Protein AF-G7CKK4-F1 (afdb_monomer_lite)

Foldseek 3Di:
DPPCPQDLFDPVDPPPSPPCSVVPPCQLVVLVVLLVLLVVLVVVLVVCVVVVVVVVNVVSNVSSVVSNVVSVVSNVVVVVVVVVSVVVVCVVCVVVVVVVVD

Secondary structure (DSSP, 8-state):
---TTS--S-TT-SS-TTTTHHHH-GGGHHHHHHHHHHHHHHHHHHHHHHTT-HHHHHHHHHHHHHHHHHHHHHHHHHHHHHHHHHHHHHHHHHHHHHHS--

pLDDT: mean 76.61, std 17.32, range [37.5, 97.38]

InterPro domains:
  IPR049606 UsfY-like [NF041247] (7-100)

Structure (mmCIF, N/CA/C/O backbone):
data_AF-G7CKK4-F1
#
_entry.id   AF-G7CKK4-F1
#
loop_
_atom_site.group_PDB
_atom_site.id
_atom_site.type_symbol
_atom_site.label_atom_id
_atom_site.label_alt_id
_atom_site.label_comp_id
_atom_site.label_asym_id
_atom_site.label_entity_id
_atom_site.label_seq_id
_atom_site.pdbx_PDB_ins_code
_atom_site.Cartn_x
_atom_site.Cartn_y
_atom_site.Cartn_z
_atom_site.occupancy
_atom_site.B_iso_or_equiv
_atom_site.auth_seq_id
_atom_site.auth_comp_id
_atom_site.auth_asym_id
_atom_site.auth_atom_id
_atom_site.pdbx_PDB_model_num
ATOM 1 N N . MET A 1 1 ? 9.879 15.897 -25.647 1.00 37.50 1 MET A N 1
ATOM 2 C CA . MET A 1 1 ? 10.727 14.718 -25.370 1.00 37.50 1 MET A CA 1
ATOM 3 C C . MET A 1 1 ? 9.809 13.539 -25.049 1.00 37.50 1 MET A C 1
ATOM 5 O O . MET A 1 1 ? 9.247 13.514 -23.969 1.00 37.50 1 MET A O 1
ATOM 9 N N . LYS A 1 2 ? 9.532 12.649 -26.016 1.00 37.69 2 LYS A N 1
ATOM 10 C CA . LYS A 1 2 ? 8.524 11.561 -25.913 1.00 37.69 2 LYS A CA 1
ATOM 11 C C . LYS A 1 2 ? 9.118 10.151 -26.141 1.00 37.69 2 LYS A C 1
ATOM 13 O O . LYS A 1 2 ? 8.385 9.228 -26.463 1.00 37.69 2 LYS A O 1
ATOM 18 N N . GLY A 1 3 ? 10.439 9.993 -26.014 1.00 42.59 3 GLY A N 1
ATOM 19 C CA . GLY A 1 3 ? 11.146 8.744 -26.353 1.00 42.59 3 GLY A CA 1
ATOM 20 C C . GLY A 1 3 ? 11.676 7.928 -25.168 1.00 42.59 3 GLY A C 1
ATOM 21 O O . GLY A 1 3 ? 11.904 6.739 -25.326 1.00 42.59 3 GLY A O 1
ATOM 22 N N . ALA A 1 4 ? 11.823 8.526 -23.981 1.00 49.44 4 ALA A N 1
ATOM 23 C CA . ALA A 1 4 ? 12.499 7.901 -22.834 1.00 49.44 4 ALA A CA 1
ATOM 24 C C . ALA A 1 4 ? 11.637 6.899 -22.038 1.00 49.44 4 ALA A C 1
ATOM 26 O O . ALA A 1 4 ? 12.056 6.421 -20.997 1.00 49.44 4 ALA A O 1
ATOM 27 N N . HIS A 1 5 ? 10.415 6.605 -22.488 1.00 50.97 5 HIS A N 1
ATOM 28 C CA . HIS A 1 5 ? 9.494 5.723 -21.760 1.00 50.97 5 HIS A CA 1
ATOM 29 C C . HIS A 1 5 ? 9.522 4.269 -22.256 1.00 50.97 5 HIS A C 1
ATOM 31 O O . HIS A 1 5 ? 8.785 3.434 -21.745 1.00 50.97 5 HIS A O 1
ATOM 37 N N . ARG A 1 6 ? 10.312 3.968 -23.295 1.00 53.66 6 ARG A N 1
ATOM 38 C CA . ARG A 1 6 ? 10.304 2.651 -23.954 1.00 53.66 6 ARG A CA 1
ATOM 39 C C . ARG A 1 6 ? 11.579 1.839 -23.741 1.00 53.66 6 ARG A C 1
ATOM 41 O O . ARG A 1 6 ? 11.536 0.632 -23.939 1.00 53.66 6 ARG A O 1
ATOM 48 N N . ASP A 1 7 ? 12.663 2.489 -23.336 1.00 55.16 7 ASP A N 1
ATOM 49 C CA . ASP A 1 7 ? 13.934 1.850 -23.014 1.00 55.16 7 ASP A CA 1
ATOM 50 C C . ASP A 1 7 ? 14.345 2.298 -21.605 1.00 55.16 7 ASP A C 1
ATOM 52 O O . ASP A 1 7 ? 14.576 3.494 -21.404 1.00 55.16 7 ASP A O 1
ATOM 56 N N . PRO A 1 8 ? 14.328 1.396 -20.611 1.00 58.31 8 PRO A N 1
ATOM 57 C CA . PRO A 1 8 ? 14.599 1.753 -19.225 1.00 58.31 8 PRO A CA 1
ATOM 58 C C . PRO A 1 8 ? 16.109 1.898 -18.944 1.00 58.31 8 PRO A C 1
ATOM 60 O O . PRO A 1 8 ? 16.496 2.442 -17.911 1.00 58.31 8 PRO A O 1
ATOM 63 N N . ILE A 1 9 ? 16.967 1.499 -19.893 1.00 56.38 9 ILE A N 1
ATOM 64 C CA . ILE A 1 9 ? 18.422 1.526 -19.748 1.00 56.38 9 ILE A CA 1
ATOM 65 C C . ILE A 1 9 ? 19.006 2.667 -20.588 1.00 56.38 9 ILE A C 1
ATOM 67 O O . ILE A 1 9 ? 18.928 2.679 -21.815 1.00 56.38 9 ILE A O 1
ATOM 71 N N . ASP A 1 10 ? 19.674 3.619 -19.937 1.00 62.09 10 ASP A N 1
ATOM 72 C CA . ASP A 1 10 ? 20.433 4.659 -20.635 1.00 62.09 10 ASP A CA 1
ATOM 73 C C . ASP A 1 10 ? 21.802 4.112 -21.071 1.00 62.09 10 ASP A C 1
ATOM 75 O O . ASP A 1 10 ? 22.761 4.062 -20.298 1.00 62.09 10 ASP A O 1
ATOM 79 N N . HIS A 1 11 ? 21.894 3.709 -22.340 1.00 61.66 11 HIS A N 1
ATOM 80 C CA . HIS A 1 11 ? 23.101 3.133 -22.940 1.00 61.66 11 HIS A CA 1
ATOM 81 C C . HIS A 1 11 ? 24.227 4.166 -23.139 1.00 61.66 11 HIS A C 1
ATOM 83 O O . HIS A 1 11 ? 25.326 3.811 -23.566 1.00 61.66 11 HIS A O 1
ATOM 89 N N . SER A 1 12 ? 23.982 5.447 -22.834 1.00 64.75 12 SER A N 1
ATOM 90 C CA . SER A 1 12 ? 25.006 6.493 -22.894 1.00 64.75 12 SER A CA 1
ATOM 91 C C . SER A 1 12 ? 25.910 6.529 -21.653 1.00 64.75 12 SER A C 1
ATOM 93 O O . SER A 1 12 ? 27.002 7.099 -21.713 1.00 64.75 12 SER A O 1
ATOM 95 N N . ARG A 1 13 ? 25.504 5.894 -20.538 1.00 58.44 13 ARG A N 1
ATOM 96 C CA . ARG A 1 13 ? 26.275 5.849 -19.285 1.00 58.44 13 ARG A CA 1
ATOM 97 C C . ARG A 1 13 ? 26.844 4.458 -19.008 1.00 58.44 13 ARG A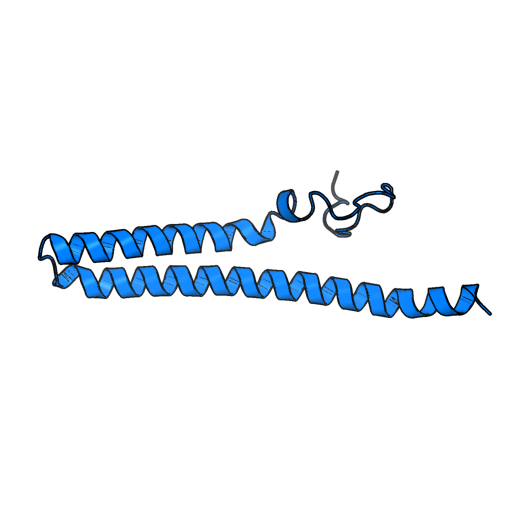 C 1
ATOM 99 O O . ARG A 1 13 ? 26.118 3.508 -18.745 1.00 58.44 13 ARG A O 1
ATOM 106 N N . THR A 1 14 ? 28.172 4.353 -18.998 1.00 63.62 14 THR A N 1
ATOM 107 C CA . THR A 1 14 ? 28.906 3.093 -18.766 1.00 63.62 14 THR A CA 1
ATOM 108 C C . THR A 1 14 ? 29.117 2.754 -17.287 1.00 63.62 14 THR A C 1
ATOM 110 O O . THR A 1 14 ? 29.508 1.635 -16.963 1.00 63.62 14 THR A O 1
ATOM 113 N N . THR A 1 15 ? 28.833 3.684 -16.372 1.00 58.97 15 THR A N 1
ATOM 114 C CA . THR A 1 15 ? 28.831 3.448 -14.924 1.00 58.97 15 THR A CA 1
ATOM 115 C C . THR A 1 15 ? 27.429 3.695 -14.372 1.00 58.97 15 THR A C 1
ATOM 117 O O . THR A 1 15 ? 26.826 4.735 -14.622 1.00 58.97 15 THR A O 1
ATOM 120 N N . LEU A 1 16 ? 26.896 2.719 -13.627 1.00 61.19 16 LEU A N 1
ATOM 121 C CA . LEU A 1 16 ? 25.562 2.768 -13.010 1.00 61.19 16 LEU A CA 1
ATOM 122 C C . LEU A 1 16 ? 24.397 3.064 -13.993 1.00 61.19 16 LEU A C 1
ATOM 124 O O . LEU A 1 16 ? 23.578 3.939 -13.706 1.00 61.19 16 LEU A O 1
ATOM 128 N N . PRO A 1 17 ? 24.241 2.309 -15.101 1.00 59.88 17 PRO A N 1
ATOM 129 C CA . PRO A 1 17 ? 23.145 2.505 -16.068 1.00 59.88 17 PRO A CA 1
ATOM 130 C C . PRO A 1 17 ? 21.746 2.331 -15.453 1.00 59.88 17 PRO A C 1
ATOM 132 O O . PRO A 1 17 ? 20.752 2.764 -16.023 1.00 59.88 17 PRO A O 1
ATOM 135 N N . ARG A 1 18 ? 21.685 1.718 -14.263 1.00 56.88 18 ARG A N 1
ATOM 136 C CA . ARG A 1 18 ? 20.467 1.449 -13.496 1.00 56.88 18 ARG A CA 1
ATOM 137 C C . ARG A 1 18 ? 20.202 2.436 -12.354 1.00 56.88 18 ARG A C 1
ATOM 139 O O . ARG A 1 18 ? 19.188 2.335 -11.665 1.00 56.88 18 ARG A O 1
ATOM 146 N N . ALA A 1 19 ? 21.116 3.373 -12.089 1.00 58.06 19 ALA A N 1
ATOM 147 C CA . ALA A 1 19 ? 20.930 4.330 -11.002 1.00 58.06 19 ALA A CA 1
ATOM 148 C C . ALA A 1 19 ? 19.885 5.383 -11.390 1.00 58.06 19 ALA A C 1
ATOM 150 O O . ALA A 1 19 ? 20.110 6.196 -12.281 1.00 58.06 19 ALA A O 1
ATOM 151 N N . GLY A 1 20 ? 18.749 5.378 -10.688 1.00 55.47 20 GLY A N 1
ATOM 152 C CA . GLY A 1 20 ? 17.653 6.332 -10.896 1.00 55.47 20 GLY A CA 1
ATOM 153 C C . GLY A 1 20 ? 16.439 5.769 -11.638 1.00 55.47 20 GLY A C 1
ATOM 154 O O . GLY A 1 20 ? 15.412 6.440 -11.672 1.00 55.47 20 GLY A O 1
ATOM 155 N N . GLU A 1 21 ? 16.506 4.529 -12.133 1.00 62.75 21 GLU A N 1
ATOM 156 C CA . GLU A 1 21 ? 15.374 3.823 -12.762 1.00 62.75 21 GLU A CA 1
ATOM 157 C C . GLU A 1 21 ? 14.160 3.796 -11.807 1.00 62.75 21 GLU A C 1
ATOM 159 O O . GLU A 1 21 ? 13.078 4.262 -12.147 1.00 62.75 21 GLU A O 1
ATOM 164 N N . SER A 1 22 ? 14.383 3.428 -10.537 1.00 55.97 22 SER A N 1
ATOM 165 C CA . SER A 1 22 ? 13.358 3.435 -9.476 1.00 55.97 22 SER A CA 1
ATOM 166 C C . SER A 1 22 ? 12.801 4.823 -9.121 1.00 55.97 22 SER A C 1
ATOM 168 O O . SER A 1 22 ? 11.765 4.891 -8.464 1.00 55.97 22 SER A O 1
ATOM 170 N N . LEU A 1 23 ? 13.495 5.915 -9.462 1.00 59.25 23 LEU A N 1
ATOM 171 C CA . LEU A 1 23 ? 13.064 7.286 -9.147 1.00 59.25 23 LEU A CA 1
ATOM 172 C C . LEU A 1 23 ? 12.229 7.870 -10.299 1.00 59.25 23 LEU A C 1
ATOM 174 O O . LEU A 1 23 ? 11.295 8.631 -10.069 1.00 59.25 23 LEU A O 1
ATOM 178 N N . ILE A 1 24 ? 12.539 7.487 -11.540 1.00 56.97 24 ILE A N 1
ATOM 179 C CA . ILE A 1 24 ? 11.825 7.938 -12.741 1.00 56.97 24 ILE A CA 1
ATOM 180 C C . ILE A 1 24 ? 10.580 7.080 -13.003 1.00 56.97 24 ILE A C 1
ATOM 182 O O . ILE A 1 24 ? 9.588 7.588 -13.537 1.00 56.97 24 ILE A O 1
ATOM 186 N N . ASP A 1 25 ? 10.599 5.804 -12.610 1.00 63.53 25 ASP A N 1
ATOM 187 C CA . ASP A 1 25 ? 9.504 4.882 -12.887 1.00 63.53 25 ASP A CA 1
ATOM 188 C C . ASP A 1 25 ? 8.270 5.192 -12.025 1.00 63.53 25 ASP A C 1
ATOM 190 O O . ASP A 1 25 ? 8.090 4.740 -10.892 1.00 63.53 25 ASP A O 1
ATOM 194 N N . THR A 1 26 ? 7.406 6.044 -12.578 1.00 63.91 26 THR A N 1
ATOM 195 C CA . THR A 1 26 ? 6.219 6.549 -11.881 1.00 63.91 26 THR A CA 1
ATOM 196 C C . THR A 1 26 ? 5.116 5.482 -11.791 1.00 63.91 26 THR A C 1
ATOM 198 O O . THR A 1 26 ? 4.132 5.642 -11.066 1.00 63.91 26 THR A O 1
ATOM 201 N N . LEU A 1 27 ? 5.272 4.360 -12.498 1.00 68.00 27 LEU A N 1
ATOM 202 C CA . LEU A 1 27 ? 4.231 3.349 -12.651 1.00 68.00 27 LEU A CA 1
ATOM 203 C C . LEU A 1 27 ? 3.945 2.583 -11.343 1.00 68.00 27 LEU A C 1
ATOM 205 O O . LEU A 1 27 ? 2.843 2.065 -11.159 1.00 68.00 27 LEU A O 1
ATOM 209 N N . TRP A 1 28 ? 4.878 2.612 -10.381 1.00 69.19 28 TRP A N 1
ATOM 210 C CA . TRP A 1 28 ? 4.735 1.977 -9.064 1.00 69.19 28 TRP A CA 1
ATOM 211 C C . TRP A 1 28 ? 4.088 2.843 -7.966 1.00 69.19 28 TRP A C 1
ATOM 213 O O . TRP A 1 28 ? 3.588 2.312 -6.969 1.00 69.19 28 TRP A O 1
ATOM 223 N N . PHE A 1 29 ? 4.034 4.166 -8.152 1.00 78.31 29 PHE A N 1
ATOM 224 C CA . PHE A 1 29 ? 3.464 5.111 -7.182 1.00 78.31 29 PHE A CA 1
ATOM 225 C C . PHE A 1 29 ? 2.009 4.841 -6.763 1.00 78.31 29 PHE A C 1
ATOM 227 O O . PHE A 1 29 ? 1.733 4.950 -5.565 1.00 78.31 29 PHE A O 1
ATOM 234 N N . PRO A 1 30 ? 1.059 4.476 -7.651 1.00 80.88 30 PRO A N 1
ATOM 235 C CA . PRO A 1 30 ? -0.323 4.253 -7.219 1.00 80.88 30 PRO A CA 1
ATOM 236 C C . PRO A 1 30 ? -0.446 3.087 -6.228 1.00 80.88 30 PRO A C 1
ATOM 238 O O . PRO A 1 30 ? -1.236 3.158 -5.288 1.00 80.88 30 PRO A O 1
ATOM 241 N N . GLY A 1 31 ? 0.373 2.042 -6.383 1.00 86.12 31 GLY A N 1
ATOM 242 C CA . GLY A 1 31 ? 0.419 0.930 -5.436 1.00 86.12 31 GLY A CA 1
ATOM 243 C C . GLY A 1 31 ? 0.961 1.343 -4.064 1.00 86.12 31 GLY A C 1
ATOM 244 O O . GLY A 1 31 ? 0.411 0.939 -3.040 1.00 86.12 31 GLY A O 1
ATOM 245 N N . LEU A 1 32 ? 1.976 2.214 -4.029 1.00 86.31 32 LEU A N 1
ATOM 246 C CA . LEU A 1 32 ? 2.517 2.774 -2.784 1.00 86.31 32 LEU A CA 1
ATOM 247 C C . LEU A 1 32 ? 1.497 3.644 -2.042 1.00 86.31 32 LEU A C 1
ATOM 249 O O . LEU A 1 32 ? 1.378 3.532 -0.823 1.00 86.31 32 LEU A O 1
ATOM 253 N N . ILE A 1 33 ? 0.726 4.465 -2.763 1.00 89.31 33 ILE A N 1
ATOM 254 C CA . ILE A 1 33 ? -0.350 5.277 -2.171 1.00 89.31 33 ILE A CA 1
ATOM 255 C C . ILE A 1 33 ? -1.397 4.375 -1.507 1.00 89.31 33 ILE A C 1
ATOM 257 O O . ILE A 1 33 ? -1.809 4.629 -0.377 1.00 89.31 33 ILE A O 1
ATOM 261 N N . LEU A 1 34 ? -1.799 3.294 -2.179 1.00 90.19 34 LEU A N 1
ATOM 262 C CA . LEU A 1 34 ? -2.757 2.331 -1.633 1.00 90.19 34 LEU A CA 1
ATOM 263 C C . LEU A 1 34 ? -2.232 1.627 -0.376 1.00 90.19 34 LEU A C 1
ATOM 265 O O . LEU A 1 34 ? -2.976 1.480 0.592 1.00 90.19 34 LEU A O 1
ATOM 269 N N . ILE A 1 35 ? -0.950 1.249 -0.352 1.00 90.62 35 ILE A N 1
ATOM 270 C CA . ILE A 1 35 ? -0.326 0.690 0.855 1.00 90.62 35 ILE A CA 1
ATOM 271 C C . ILE A 1 35 ? -0.299 1.722 1.986 1.00 90.62 35 ILE A C 1
ATOM 273 O O . ILE A 1 35 ? -0.654 1.383 3.113 1.00 90.62 35 ILE A O 1
ATOM 277 N N . ALA A 1 36 ? 0.060 2.978 1.707 1.00 93.38 36 ALA A N 1
ATOM 278 C CA . ALA A 1 36 ? 0.053 4.038 2.714 1.00 93.38 36 ALA A CA 1
ATOM 279 C C . ALA A 1 36 ? -1.348 4.236 3.324 1.00 93.38 36 ALA A C 1
ATOM 281 O O . ALA A 1 36 ? -1.483 4.326 4.544 1.00 93.38 36 ALA A O 1
ATOM 282 N N . LEU A 1 37 ? -2.401 4.218 2.499 1.00 95.12 37 LEU A N 1
ATOM 283 C CA . LEU A 1 37 ? -3.787 4.253 2.975 1.00 95.12 37 LEU A CA 1
ATOM 284 C C . LEU A 1 37 ? -4.147 3.017 3.815 1.00 95.12 37 LEU A C 1
ATOM 286 O O . LEU A 1 37 ? -4.828 3.147 4.831 1.00 95.12 37 LEU A O 1
ATOM 290 N N . GLY A 1 38 ? -3.658 1.834 3.438 1.00 92.62 38 GLY A N 1
ATOM 291 C CA . GLY A 1 38 ? -3.793 0.612 4.233 1.00 92.62 38 GLY A CA 1
ATOM 292 C C . GLY A 1 38 ? -3.171 0.732 5.629 1.00 92.62 38 GLY A C 1
ATOM 293 O O . GLY A 1 38 ? -3.803 0.367 6.619 1.00 92.62 38 GLY A O 1
ATOM 294 N N . VAL A 1 39 ? -1.974 1.321 5.728 1.00 95.69 39 VAL A N 1
ATOM 295 C CA . VAL A 1 39 ? -1.282 1.577 7.007 1.00 95.69 39 VAL A CA 1
ATOM 296 C C . VAL A 1 39 ? -2.061 2.564 7.879 1.00 95.69 39 VAL A C 1
ATOM 298 O O . VAL A 1 39 ? -2.228 2.324 9.076 1.00 95.69 39 VAL A O 1
ATOM 301 N N . ILE A 1 40 ? -2.593 3.640 7.290 1.00 97.00 40 ILE A N 1
ATOM 302 C CA . ILE A 1 40 ? -3.474 4.585 7.997 1.00 97.00 40 ILE A CA 1
ATOM 303 C C . ILE A 1 40 ? -4.727 3.861 8.511 1.00 97.00 40 ILE A C 1
ATOM 305 O O . ILE A 1 40 ? -5.133 4.058 9.656 1.00 97.00 40 ILE A O 1
ATOM 309 N N . GLY A 1 41 ? -5.304 2.974 7.698 1.00 94.25 41 GLY A N 1
ATOM 310 C CA . GLY A 1 41 ? -6.421 2.122 8.096 1.00 94.25 41 GLY A CA 1
ATOM 311 C C . GLY A 1 41 ? -6.084 1.219 9.284 1.00 94.25 41 GLY A C 1
ATOM 312 O O . GLY A 1 41 ? -6.874 1.125 10.218 1.00 94.25 41 GLY A O 1
ATOM 313 N N . LEU A 1 42 ? -4.889 0.622 9.315 1.00 93.56 42 LEU A N 1
ATOM 314 C CA . LEU A 1 42 ? -4.434 -0.189 10.447 1.00 93.56 42 LEU A CA 1
ATOM 315 C C . LEU A 1 42 ? -4.369 0.632 11.746 1.00 93.56 42 LEU A C 1
ATOM 317 O O . LEU A 1 42 ? -4.851 0.187 12.786 1.00 93.56 42 LEU A O 1
ATOM 321 N N . ALA A 1 43 ? -3.833 1.854 11.677 1.00 96.31 43 ALA A N 1
ATOM 322 C CA . ALA A 1 43 ? -3.819 2.771 12.816 1.00 96.31 43 ALA A CA 1
ATOM 323 C C . ALA A 1 43 ? -5.244 3.135 13.274 1.00 96.31 43 ALA A C 1
ATOM 325 O O . ALA A 1 43 ? -5.514 3.178 14.474 1.00 96.31 43 ALA A O 1
ATOM 326 N N . ALA A 1 44 ? -6.174 3.325 12.333 1.00 93.62 44 ALA A N 1
ATOM 327 C CA . ALA A 1 44 ? -7.578 3.591 12.636 1.00 93.62 44 ALA A CA 1
ATOM 328 C C . ALA A 1 44 ? -8.281 2.398 13.311 1.00 93.62 44 ALA A C 1
ATOM 330 O O . ALA A 1 44 ? -9.089 2.615 14.210 1.00 93.62 44 ALA A O 1
ATOM 331 N N . ILE A 1 45 ? -7.947 1.151 12.951 1.00 95.00 45 ILE A N 1
ATOM 332 C CA . ILE A 1 45 ? -8.451 -0.055 13.638 1.00 95.00 45 ILE A CA 1
ATOM 333 C C . ILE A 1 45 ? -7.989 -0.072 15.096 1.00 95.00 45 ILE A C 1
ATOM 335 O O . ILE A 1 45 ? -8.800 -0.283 15.997 1.00 95.00 45 ILE A O 1
ATOM 339 N N . VAL A 1 46 ? -6.693 0.171 15.328 1.00 96.06 46 VAL A N 1
ATOM 340 C CA . VAL A 1 46 ? -6.119 0.216 16.681 1.00 96.06 46 VAL A CA 1
ATOM 341 C C . VAL A 1 46 ? -6.786 1.315 17.505 1.00 96.06 46 VAL A C 1
ATOM 343 O O . VAL A 1 46 ? -7.178 1.070 18.644 1.00 96.06 46 VAL A O 1
ATOM 346 N N . ALA A 1 47 ? -6.982 2.500 16.921 1.00 95.06 47 ALA A N 1
ATOM 347 C CA . ALA A 1 47 ? -7.690 3.595 17.573 1.00 95.06 47 ALA A CA 1
ATOM 348 C C . ALA A 1 47 ? -9.149 3.224 17.891 1.00 95.06 47 ALA A C 1
ATOM 350 O O . ALA A 1 47 ? -9.587 3.395 19.026 1.00 95.06 47 ALA A O 1
ATOM 351 N N . ALA A 1 48 ? -9.895 2.669 16.932 1.00 93.94 48 ALA A N 1
ATOM 352 C CA . ALA A 1 48 ? -11.287 2.265 17.132 1.00 93.94 48 ALA A CA 1
ATOM 353 C C . ALA A 1 48 ? -11.428 1.248 18.274 1.00 93.94 48 ALA A C 1
ATOM 355 O O . ALA A 1 48 ? -12.289 1.418 19.138 1.00 93.94 48 ALA A O 1
ATOM 356 N N . ALA A 1 49 ? -10.541 0.251 18.323 1.00 92.44 49 ALA A N 1
ATOM 357 C CA . ALA A 1 49 ? -10.498 -0.730 19.401 1.00 92.44 49 ALA A CA 1
ATOM 358 C C . ALA A 1 49 ? -10.154 -0.087 20.758 1.00 92.44 49 ALA A C 1
ATOM 360 O O . ALA A 1 49 ? -10.811 -0.378 21.756 1.00 92.44 49 ALA A O 1
ATOM 361 N N . ALA A 1 50 ? -9.175 0.824 20.801 1.00 94.38 50 ALA A N 1
ATOM 362 C CA . ALA A 1 50 ? -8.765 1.508 22.030 1.00 94.38 50 ALA A CA 1
ATOM 363 C C . ALA A 1 50 ? -9.864 2.417 22.610 1.00 94.38 50 ALA A C 1
ATOM 365 O O . ALA A 1 50 ? -10.013 2.503 23.826 1.00 94.38 50 ALA A O 1
ATOM 366 N N . TYR A 1 51 ? -10.656 3.065 21.752 1.00 95.62 51 TYR A N 1
ATOM 367 C CA . TYR A 1 51 ? -11.785 3.906 22.164 1.00 95.62 51 TYR A CA 1
ATOM 368 C C . TYR A 1 51 ? -13.087 3.121 22.406 1.00 95.62 51 TYR A C 1
ATOM 370 O O . TYR A 1 51 ? -14.117 3.731 22.681 1.00 95.62 51 TYR A O 1
ATOM 378 N N . GLY A 1 52 ? -13.068 1.786 22.305 1.00 92.62 52 GLY A N 1
ATOM 379 C CA . GLY A 1 52 ? -14.240 0.933 22.535 1.00 92.62 52 GLY A CA 1
ATOM 380 C C . GLY A 1 52 ? -15.271 0.928 21.399 1.00 92.62 52 GLY A C 1
ATOM 381 O O . GLY A 1 52 ? -16.353 0.368 21.559 1.00 92.62 52 GLY A O 1
ATOM 382 N N . ASN A 1 53 ? -14.949 1.502 20.236 1.00 92.38 53 ASN A N 1
ATOM 383 C CA . ASN A 1 53 ? -15.827 1.556 19.064 1.00 92.38 53 ASN A CA 1
ATOM 384 C C . ASN A 1 53 ? -15.712 0.274 18.225 1.00 92.38 53 ASN A C 1
ATOM 386 O O . ASN A 1 53 ? -15.256 0.296 17.079 1.00 92.38 53 ASN A O 1
ATOM 390 N N . MET A 1 54 ? -16.116 -0.860 18.800 1.00 91.94 54 MET A N 1
ATOM 391 C CA . MET A 1 54 ? -15.966 -2.175 18.162 1.00 91.94 54 MET A CA 1
ATOM 392 C C . MET A 1 54 ? -16.763 -2.311 16.856 1.00 91.94 54 MET A C 1
ATOM 394 O O . MET A 1 54 ? -16.313 -3.002 15.943 1.00 91.94 54 MET A O 1
ATOM 398 N N . ASP A 1 55 ? -17.873 -1.584 16.713 1.00 93.81 55 ASP A N 1
ATOM 399 C CA . ASP A 1 55 ? -18.684 -1.566 15.487 1.00 93.81 55 ASP A CA 1
ATOM 400 C C . ASP A 1 55 ? -17.916 -1.021 14.270 1.00 93.81 55 ASP A C 1
ATOM 402 O O . ASP A 1 55 ? -18.212 -1.371 13.128 1.00 93.81 55 ASP A O 1
ATOM 406 N N . LEU A 1 56 ? -16.890 -0.192 14.501 1.00 92.06 56 LEU A N 1
ATOM 407 C CA . LEU A 1 56 ? -16.053 0.387 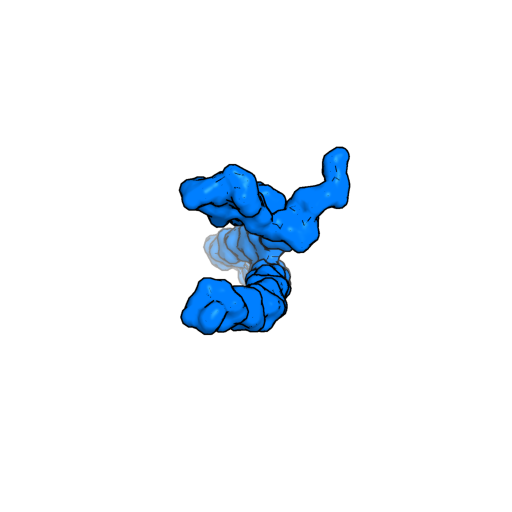13.448 1.00 92.06 56 LEU A CA 1
ATOM 408 C C . LEU A 1 56 ? -14.858 -0.500 13.075 1.00 92.06 56 LEU A C 1
ATOM 410 O O . LEU A 1 56 ? -14.280 -0.332 12.003 1.00 92.06 56 LEU A O 1
ATOM 414 N N . VAL A 1 57 ? -14.493 -1.467 13.919 1.00 93.19 57 VAL A N 1
ATOM 415 C CA . VAL A 1 57 ? -13.301 -2.305 13.716 1.00 93.19 57 VAL A CA 1
ATOM 416 C C . VAL A 1 57 ? -13.422 -3.137 12.442 1.00 93.19 57 VAL A C 1
ATOM 418 O O . VAL A 1 57 ? -12.529 -3.101 11.597 1.00 93.19 57 VAL A O 1
ATOM 421 N N . LEU A 1 58 ? -14.536 -3.853 12.270 1.00 94.94 58 LEU A N 1
ATOM 422 C CA . LEU A 1 58 ? -14.757 -4.714 11.108 1.00 94.94 58 LEU A CA 1
ATOM 423 C C . LEU A 1 58 ? -14.795 -3.944 9.770 1.00 94.94 58 LEU A C 1
ATOM 425 O O . LEU A 1 58 ? -14.061 -4.334 8.858 1.00 94.94 58 LEU A O 1
ATOM 429 N N . PRO A 1 59 ? -15.583 -2.861 9.603 1.00 96.12 59 PRO A N 1
ATOM 430 C CA . PRO A 1 59 ? -15.615 -2.134 8.335 1.00 96.12 59 PRO A CA 1
ATOM 431 C C . PRO A 1 59 ? -14.268 -1.482 7.999 1.00 96.12 59 PRO A C 1
ATOM 433 O O . PRO A 1 59 ? -13.832 -1.566 6.850 1.00 96.12 59 PRO A O 1
ATOM 436 N N . ILE A 1 60 ? -13.564 -0.898 8.979 1.00 94.50 60 ILE A N 1
ATOM 437 C CA . ILE A 1 60 ? -12.233 -0.318 8.741 1.00 94.50 60 ILE A CA 1
ATOM 438 C C . ILE A 1 60 ? -11.237 -1.419 8.358 1.00 94.50 60 ILE A C 1
ATOM 440 O O . ILE A 1 60 ? -10.461 -1.230 7.422 1.00 94.50 60 ILE A O 1
ATOM 444 N N . ALA A 1 61 ? -11.288 -2.587 9.006 1.00 94.25 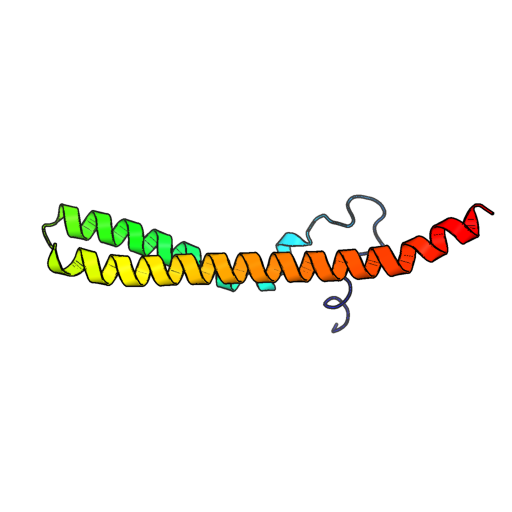61 ALA A N 1
ATOM 445 C CA . ALA A 1 61 ? -10.436 -3.724 8.667 1.00 94.25 61 ALA A CA 1
ATOM 446 C C . ALA A 1 61 ? -10.645 -4.218 7.232 1.00 94.25 61 ALA A C 1
ATOM 448 O O . ALA A 1 61 ? -9.667 -4.472 6.529 1.00 94.25 61 ALA A O 1
ATOM 449 N N . LEU A 1 62 ? -11.895 -4.306 6.768 1.00 97.38 62 LEU A N 1
ATOM 450 C CA . LEU A 1 62 ? -12.197 -4.704 5.392 1.00 97.38 62 LEU A CA 1
ATOM 451 C C . LEU A 1 62 ? -11.643 -3.700 4.376 1.00 97.38 62 LEU A C 1
ATOM 453 O O . LEU A 1 62 ? -10.989 -4.100 3.412 1.00 97.38 62 LEU A O 1
ATOM 457 N N . VAL A 1 63 ? -11.854 -2.401 4.607 1.00 96.50 63 VAL A N 1
ATOM 458 C CA . VAL A 1 63 ? -11.357 -1.344 3.714 1.00 96.50 63 VA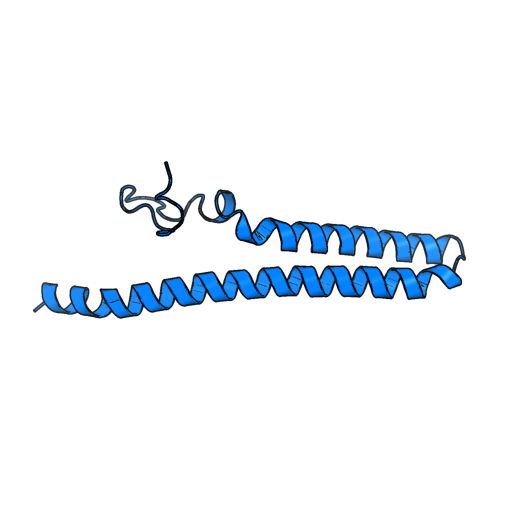L A CA 1
ATOM 459 C C . VAL A 1 63 ? -9.828 -1.311 3.709 1.00 96.50 63 VAL A C 1
ATOM 461 O O . VAL A 1 63 ? -9.216 -1.328 2.642 1.00 96.50 63 VAL A O 1
ATOM 464 N N . ALA A 1 64 ? -9.196 -1.325 4.884 1.00 94.31 64 ALA A N 1
ATOM 465 C CA . ALA A 1 64 ? -7.741 -1.330 5.014 1.00 94.31 64 ALA A CA 1
ATOM 466 C C . ALA A 1 64 ? -7.119 -2.576 4.365 1.00 94.31 64 ALA A C 1
ATOM 468 O O . ALA A 1 64 ? -6.126 -2.471 3.640 1.00 94.31 64 ALA A O 1
ATOM 469 N N . GLY A 1 65 ? -7.731 -3.746 4.564 1.00 95.25 65 GLY A N 1
ATOM 470 C CA . GLY A 1 65 ? -7.316 -4.997 3.936 1.00 95.25 65 GLY A CA 1
ATOM 471 C C . GLY A 1 65 ? -7.420 -4.948 2.412 1.00 95.25 65 GLY A C 1
ATOM 472 O O . GLY A 1 65 ? -6.466 -5.320 1.724 1.00 95.25 65 GLY A O 1
ATOM 473 N N . ALA A 1 66 ? -8.528 -4.429 1.875 1.00 96.19 66 ALA A N 1
ATOM 474 C CA . ALA A 1 66 ? -8.736 -4.273 0.435 1.00 96.19 66 ALA A CA 1
ATOM 475 C C . ALA A 1 66 ? -7.730 -3.293 -0.192 1.00 96.19 66 ALA A C 1
ATOM 477 O O . ALA A 1 66 ? -7.132 -3.596 -1.223 1.00 96.19 66 ALA A O 1
ATOM 478 N N . LEU A 1 67 ? -7.482 -2.147 0.450 1.00 93.81 67 LEU A N 1
ATOM 479 C CA . LEU A 1 67 ? -6.501 -1.162 -0.018 1.00 93.81 67 LEU A CA 1
ATOM 480 C C . LEU A 1 67 ? -5.083 -1.740 -0.015 1.00 93.81 67 LEU A C 1
ATOM 482 O O . LEU A 1 67 ? -4.358 -1.607 -0.999 1.00 93.81 67 LEU A O 1
ATOM 486 N N . THR A 1 68 ? -4.708 -2.445 1.054 1.00 92.50 68 THR A N 1
ATOM 487 C CA . THR A 1 68 ? -3.377 -3.054 1.178 1.00 92.50 68 THR A CA 1
ATOM 488 C C . THR A 1 68 ? -3.164 -4.158 0.141 1.00 92.50 68 THR A C 1
ATOM 490 O O . THR A 1 68 ? -2.119 -4.202 -0.509 1.00 92.50 68 THR A O 1
ATOM 493 N N . THR A 1 69 ? -4.154 -5.034 -0.063 1.00 93.88 69 THR A N 1
ATOM 494 C CA . THR A 1 69 ? -4.074 -6.110 -1.068 1.00 93.88 69 THR A CA 1
ATOM 495 C C . THR A 1 69 ? -4.073 -5.568 -2.494 1.00 93.88 69 THR A C 1
ATOM 497 O O . THR A 1 69 ? -3.265 -6.019 -3.306 1.00 93.88 69 THR A O 1
ATOM 500 N N . ALA A 1 70 ? -4.899 -4.565 -2.801 1.00 92.75 70 ALA A N 1
ATOM 501 C CA . ALA A 1 70 ? -4.885 -3.893 -4.098 1.00 92.75 70 ALA A CA 1
ATOM 502 C C . ALA A 1 70 ? -3.547 -3.181 -4.362 1.00 92.75 70 ALA A C 1
ATOM 504 O O . ALA A 1 70 ? -2.974 -3.327 -5.443 1.00 92.75 70 ALA A O 1
ATOM 505 N N . GLY A 1 71 ? -3.015 -2.463 -3.366 1.00 90.50 71 GLY A N 1
ATOM 506 C CA . GLY A 1 71 ? -1.722 -1.783 -3.452 1.00 90.50 71 GLY A CA 1
ATOM 507 C C . GLY A 1 71 ? -0.570 -2.754 -3.692 1.00 90.50 71 GLY A C 1
ATOM 508 O O . GLY A 1 71 ? 0.187 -2.592 -4.649 1.00 90.50 71 GLY A O 1
ATOM 509 N N . GLY A 1 72 ? -0.490 -3.822 -2.892 1.00 88.94 72 GLY A N 1
ATOM 510 C CA . GLY A 1 72 ? 0.498 -4.886 -3.078 1.00 88.94 72 GLY A CA 1
ATOM 511 C C . GLY A 1 72 ? 0.360 -5.603 -4.426 1.00 88.94 72 GLY A C 1
ATOM 512 O O . GLY A 1 72 ? 1.363 -5.897 -5.074 1.00 88.94 72 GLY A O 1
ATOM 513 N N . GLY A 1 73 ? -0.872 -5.833 -4.891 1.00 89.31 73 GLY A N 1
ATOM 514 C CA . GLY A 1 73 ? -1.153 -6.439 -6.191 1.00 89.31 73 GLY A CA 1
ATOM 515 C C . GLY A 1 73 ? -0.667 -5.588 -7.364 1.00 89.31 73 GLY A C 1
ATOM 516 O O . GLY A 1 73 ? 0.013 -6.103 -8.251 1.00 89.31 73 GLY A O 1
ATOM 517 N N . LEU A 1 74 ? -0.946 -4.283 -7.349 1.00 87.25 74 LEU A N 1
ATOM 518 C CA . LEU A 1 74 ? -0.435 -3.348 -8.356 1.00 87.25 74 LEU A CA 1
ATOM 519 C C . LEU A 1 74 ? 1.091 -3.312 -8.359 1.00 87.25 74 LEU A C 1
ATOM 521 O O . LEU A 1 74 ? 1.702 -3.356 -9.427 1.00 87.25 74 LEU A O 1
ATOM 525 N N . ILE A 1 75 ? 1.704 -3.326 -7.171 1.00 85.19 75 ILE A N 1
ATOM 526 C CA . ILE A 1 75 ? 3.158 -3.375 -7.066 1.00 85.19 75 ILE A CA 1
ATOM 527 C C . ILE A 1 75 ? 3.703 -4.672 -7.684 1.00 85.19 75 ILE A C 1
ATOM 529 O O . ILE A 1 75 ? 4.613 -4.651 -8.513 1.00 85.19 75 ILE A O 1
ATOM 533 N N . ALA A 1 76 ? 3.122 -5.820 -7.355 1.00 84.94 76 ALA A N 1
ATOM 534 C CA . ALA A 1 76 ? 3.568 -7.093 -7.907 1.00 84.94 76 ALA A CA 1
ATOM 535 C C . ALA A 1 76 ? 3.389 -7.180 -9.435 1.00 84.94 76 ALA A C 1
ATOM 537 O O . ALA A 1 76 ? 4.232 -7.760 -10.125 1.00 84.94 76 ALA A O 1
ATOM 538 N N . LEU A 1 77 ? 2.303 -6.618 -9.973 1.00 84.75 77 LEU A N 1
ATOM 539 C CA . LEU A 1 77 ? 2.042 -6.597 -11.412 1.00 84.75 77 LEU A CA 1
ATOM 540 C C . LEU A 1 77 ? 3.084 -5.775 -12.164 1.00 84.75 77 LEU A C 1
ATOM 542 O O . LEU A 1 77 ? 3.576 -6.244 -13.191 1.00 84.75 77 LEU A O 1
ATOM 546 N N . GLU A 1 78 ? 3.448 -4.605 -11.646 1.00 81.88 78 GLU A N 1
ATOM 547 C CA . GLU A 1 78 ? 4.449 -3.757 -12.288 1.00 81.88 78 GLU A CA 1
ATOM 548 C C . GLU A 1 78 ? 5.835 -4.410 -12.260 1.00 81.88 78 GLU A C 1
ATOM 550 O O . GLU A 1 78 ? 6.493 -4.526 -13.292 1.00 81.88 78 GLU A O 1
ATOM 555 N N . HIS A 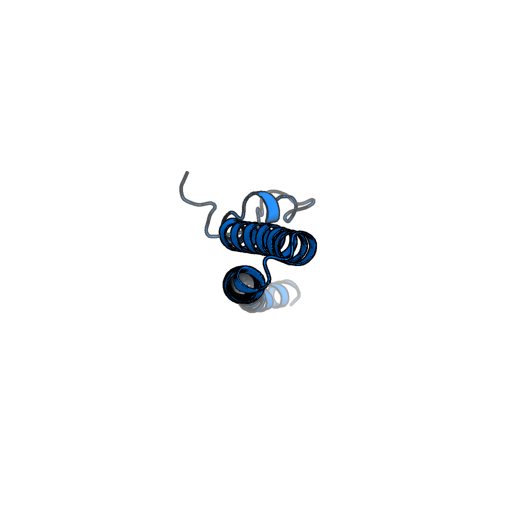1 79 ? 6.211 -5.027 -11.135 1.00 79.50 79 HIS A N 1
ATOM 556 C CA . HIS A 1 79 ? 7.459 -5.789 -11.062 1.00 79.50 79 HIS A CA 1
ATOM 557 C C . HIS A 1 79 ? 7.536 -6.893 -12.124 1.00 79.50 79 HIS A C 1
ATOM 559 O O . HIS A 1 79 ? 8.555 -7.090 -12.787 1.00 79.50 79 HIS A O 1
ATOM 565 N N . ARG A 1 80 ? 6.428 -7.622 -12.313 1.00 78.94 80 ARG A N 1
ATOM 566 C CA . ARG A 1 80 ? 6.334 -8.690 -13.315 1.00 78.94 80 ARG A CA 1
ATOM 567 C C . ARG A 1 80 ? 6.375 -8.156 -14.745 1.00 78.94 80 ARG A C 1
ATOM 569 O O . ARG A 1 80 ? 6.821 -8.888 -15.628 1.00 78.94 80 ARG A O 1
ATOM 576 N N . ARG A 1 81 ? 5.900 -6.931 -14.994 1.00 78.75 81 ARG A N 1
ATOM 577 C CA . ARG A 1 81 ? 5.993 -6.281 -16.309 1.00 78.75 81 ARG A CA 1
ATOM 578 C C . ARG A 1 81 ? 7.439 -5.944 -16.640 1.00 78.75 81 ARG A C 1
ATOM 580 O O . ARG A 1 81 ? 7.911 -6.386 -17.685 1.00 78.75 81 ARG A O 1
ATOM 587 N N . 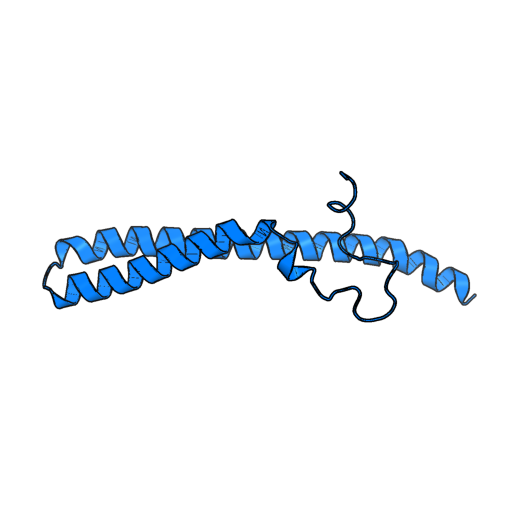VAL A 1 82 ? 8.147 -5.288 -15.723 1.00 76.00 82 VAL A N 1
ATOM 588 C CA . VAL A 1 82 ? 9.570 -4.952 -15.886 1.00 76.00 82 VAL A CA 1
ATOM 589 C C . VAL A 1 82 ? 10.405 -6.214 -16.114 1.00 76.00 82 VAL A C 1
ATOM 591 O O . VAL A 1 82 ? 11.137 -6.305 -17.096 1.00 76.00 82 VAL A O 1
ATOM 594 N N . LEU A 1 83 ? 10.208 -7.254 -15.293 1.00 77.69 83 LEU A N 1
ATOM 595 C CA . LEU A 1 83 ? 10.912 -8.533 -15.451 1.00 77.69 83 LEU A CA 1
ATOM 596 C C . LEU A 1 83 ? 10.629 -9.225 -16.790 1.00 77.69 83 LEU A C 1
ATOM 598 O O . LEU A 1 83 ? 11.483 -9.945 -17.301 1.00 77.69 83 LEU A O 1
ATOM 602 N N . ARG A 1 84 ? 9.434 -9.048 -17.362 1.00 78.62 84 ARG A N 1
ATOM 603 C CA . ARG A 1 84 ? 9.105 -9.604 -18.680 1.00 78.62 84 ARG A CA 1
ATOM 604 C C . ARG A 1 84 ? 9.848 -8.866 -19.790 1.00 78.62 84 ARG A C 1
ATOM 606 O O . ARG A 1 84 ? 10.344 -9.518 -20.700 1.00 78.62 84 ARG A O 1
ATOM 613 N N . ILE A 1 85 ? 9.910 -7.538 -19.714 1.00 76.38 85 ILE A N 1
ATOM 614 C CA . ILE A 1 85 ? 10.613 -6.701 -20.695 1.00 76.38 85 ILE A CA 1
ATOM 615 C C . ILE A 1 85 ? 12.111 -7.011 -20.676 1.00 76.38 85 ILE A C 1
ATOM 617 O O . ILE A 1 85 ? 12.685 -7.258 -21.731 1.00 76.38 85 ILE A O 1
ATOM 621 N N . GLU A 1 86 ? 12.703 -7.110 -19.485 1.00 76.19 86 GLU A N 1
ATOM 622 C CA . GLU A 1 86 ? 14.104 -7.503 -19.308 1.00 76.19 86 GLU A CA 1
ATOM 623 C C . GLU A 1 86 ? 14.396 -8.873 -19.939 1.00 76.19 86 GLU A C 1
ATOM 625 O O . GLU A 1 86 ? 15.352 -9.013 -20.693 1.00 76.19 86 GLU A O 1
ATOM 630 N N . ARG A 1 87 ? 13.544 -9.881 -19.693 1.00 76.06 87 ARG A N 1
ATOM 631 C CA . ARG A 1 87 ? 13.718 -11.222 -20.282 1.00 76.06 87 ARG A CA 1
ATOM 632 C C . ARG A 1 87 ? 13.672 -11.200 -21.809 1.00 76.06 87 ARG A C 1
ATOM 634 O O . ARG A 1 87 ? 14.512 -11.825 -22.438 1.00 76.06 87 ARG A O 1
ATOM 641 N N . MET A 1 88 ? 12.732 -10.458 -22.398 1.00 75.06 88 MET A N 1
ATOM 642 C CA . MET A 1 88 ? 12.648 -10.326 -23.859 1.00 75.06 88 MET A CA 1
ATOM 643 C C . MET A 1 88 ? 13.895 -9.647 -24.438 1.00 75.06 88 MET A C 1
ATOM 645 O O . MET A 1 88 ? 14.416 -10.092 -25.455 1.00 75.06 88 MET A O 1
ATOM 649 N N . TRP A 1 89 ? 14.399 -8.601 -23.777 1.00 73.62 89 TRP A N 1
ATOM 650 C CA . TRP A 1 89 ? 15.626 -7.926 -24.200 1.00 73.62 89 TRP A CA 1
ATOM 651 C C . TRP A 1 89 ? 16.853 -8.849 -24.115 1.00 73.62 89 TRP A C 1
ATOM 653 O O . TRP A 1 89 ? 17.664 -8.868 -25.044 1.00 73.62 89 TRP A O 1
ATOM 663 N N . GLN A 1 90 ? 16.962 -9.649 -23.047 1.00 75.38 90 GLN A N 1
ATOM 664 C CA . GLN A 1 90 ? 18.020 -10.650 -22.881 1.00 75.38 90 GLN A CA 1
ATOM 665 C C . GLN A 1 90 ? 17.965 -11.712 -23.986 1.00 75.38 90 GLN A C 1
ATOM 667 O O . GLN A 1 90 ? 18.979 -11.952 -24.640 1.00 75.38 90 GLN A O 1
ATOM 672 N N . ASP A 1 91 ? 16.794 -12.297 -24.253 1.00 77.75 91 ASP A N 1
ATOM 673 C CA . ASP A 1 91 ? 16.618 -13.318 -25.296 1.00 77.75 91 ASP A CA 1
ATOM 674 C C . ASP A 1 91 ? 17.018 -12.802 -26.694 1.00 77.75 91 ASP A C 1
ATOM 676 O O . ASP A 1 91 ? 17.677 -13.516 -27.453 1.00 77.75 91 ASP A O 1
ATOM 680 N N . GLU A 1 92 ? 16.699 -11.543 -27.012 1.00 76.56 92 GLU A N 1
ATOM 681 C CA . GLU A 1 92 ? 17.074 -10.885 -28.273 1.00 76.56 92 GLU A CA 1
ATOM 682 C C . GLU A 1 92 ? 18.603 -10.667 -28.389 1.00 76.56 92 GLU A C 1
ATOM 684 O O . GLU A 1 92 ? 19.197 -10.909 -29.442 1.00 76.56 92 GLU A O 1
ATOM 689 N N . HIS A 1 93 ? 19.280 -10.274 -27.300 1.00 71.38 93 HIS A N 1
ATOM 690 C CA . HIS A 1 93 ? 20.715 -9.927 -27.304 1.00 71.38 93 HIS A CA 1
ATOM 691 C C . HIS A 1 93 ? 21.664 -11.102 -26.996 1.00 71.38 93 HIS A C 1
ATOM 693 O O . HIS A 1 93 ? 22.869 -11.031 -27.276 1.00 71.38 93 HIS A O 1
ATOM 699 N N . HIS A 1 94 ? 21.153 -12.230 -26.494 1.00 59.09 94 HIS A N 1
ATOM 700 C CA . HIS A 1 94 ? 21.934 -13.464 -26.353 1.00 59.09 94 HIS A CA 1
ATOM 701 C C . HIS A 1 94 ? 22.379 -14.043 -27.714 1.00 59.09 94 HIS A C 1
ATOM 703 O O . HIS A 1 94 ? 23.396 -14.744 -27.776 1.00 59.09 94 HIS A O 1
ATOM 709 N N . GLY A 1 95 ? 21.687 -13.711 -28.812 1.00 55.41 95 GLY A N 1
ATOM 710 C CA . GLY A 1 95 ? 22.079 -14.086 -30.176 1.00 55.41 95 GLY A CA 1
ATOM 711 C C . GLY A 1 95 ? 23.278 -13.305 -30.736 1.00 55.41 95 GLY A C 1
ATOM 712 O O . GLY A 1 95 ? 24.080 -13.871 -31.479 1.00 55.41 95 GLY A O 1
ATOM 713 N N . ASP A 1 96 ? 23.448 -12.038 -30.350 1.00 53.91 96 ASP A N 1
ATOM 714 C CA . ASP A 1 96 ? 24.490 -11.159 -30.909 1.00 53.91 96 ASP A CA 1
ATOM 715 C C . ASP A 1 96 ? 25.846 -11.342 -30.204 1.00 53.91 96 ASP A C 1
ATOM 717 O O . ASP A 1 96 ? 26.908 -11.320 -30.831 1.00 53.91 96 ASP A O 1
ATOM 721 N N . THR A 1 97 ? 25.822 -11.666 -28.905 1.00 52.03 97 THR A N 1
ATOM 722 C CA . THR A 1 97 ? 27.048 -11.948 -28.137 1.00 52.03 97 THR A CA 1
ATOM 723 C C . THR A 1 97 ? 27.794 -13.176 -28.675 1.00 52.03 97 THR A C 1
ATOM 725 O O . THR A 1 97 ? 29.015 -13.139 -28.767 1.00 52.03 97 THR A O 1
ATOM 728 N N . ARG A 1 98 ? 27.101 -14.244 -29.112 1.00 51.19 98 ARG A N 1
ATOM 729 C CA . ARG A 1 98 ? 27.754 -15.441 -29.695 1.00 51.19 98 ARG A CA 1
ATOM 730 C C . ARG A 1 98 ? 28.390 -15.196 -31.063 1.00 51.19 98 ARG A C 1
ATOM 732 O O . ARG A 1 98 ? 29.300 -15.927 -31.433 1.00 51.19 98 ARG A O 1
ATOM 739 N N . ARG A 1 99 ? 27.930 -14.192 -31.812 1.00 49.19 99 ARG A N 1
ATOM 740 C CA . ARG A 1 99 ? 28.405 -13.906 -33.175 1.00 49.19 99 ARG A CA 1
ATOM 741 C C . ARG A 1 99 ? 29.705 -13.098 -33.207 1.00 49.19 99 ARG A C 1
ATOM 743 O O . ARG A 1 99 ? 30.357 -13.064 -34.239 1.00 49.19 99 ARG A O 1
ATOM 750 N N . ARG A 1 100 ? 30.075 -12.454 -32.093 1.00 50.00 100 ARG A N 1
ATOM 751 C CA . ARG A 1 100 ? 31.305 -11.649 -31.956 1.00 50.00 100 ARG A CA 1
ATOM 752 C C . ARG A 1 100 ? 32.511 -12.413 -31.399 1.00 50.00 100 ARG A C 1
ATOM 754 O O . ARG A 1 100 ? 33.615 -11.886 -31.451 1.00 50.00 100 ARG A O 1
ATOM 761 N N . VAL A 1 101 ? 32.306 -13.611 -30.851 1.00 53.72 101 VAL A N 1
ATOM 762 C CA . VAL A 1 101 ? 33.371 -14.486 -30.311 1.00 53.72 101 VAL A CA 1
ATOM 763 C C . VAL A 1 101 ? 33.675 -15.701 -31.199 1.00 53.72 101 VAL A C 1
ATOM 765 O O . VAL A 1 101 ? 34.469 -16.547 -30.795 1.00 53.72 101 VAL A O 1
ATOM 768 N N . ALA A 1 102 ? 33.063 -15.790 -32.384 1.00 42.88 102 ALA A N 1
ATOM 769 C CA . ALA A 1 102 ? 33.317 -16.830 -33.383 1.00 42.88 102 ALA A CA 1
ATOM 770 C C . ALA A 1 102 ? 34.102 -16.274 -34.576 1.00 42.88 102 ALA A C 1
ATOM 772 O O . ALA A 1 102 ? 33.820 -15.118 -34.966 1.00 42.88 102 ALA A O 1
#

Sequence (102 aa):
MKGAHRDPIDHSRTTLPRAGESLIDTLWFPGLILIALGVIGLAAIVAAAAYGNMDLVLPIALVAGALTTAGGGLIALEHRRVLRIERMWQDEHHGDTRRRVA

Radius of gyration: 21.42 Å; chains: 1; bounding box: 52×32×56 Å

Organism: Mycolicibacterium thermoresistibile (strain ATCC 19527 / DSM 44167 / CIP 105390 / JCM 6362 / NCTC 10409 / 316) (NCBI:txid1078020)